Protein AF-A0A2E7A4T5-F1 (afdb_monomer_lite)

Sequence (178 aa):
MKRFAAISLIALLLTACSSSSNTVTAKVDDTATTIAEEAVAEEKPPPTAAPKSTELMQLEDAWDFAASRPGSDIGQVFQLFRLKQSLGPKNIACYDPESGDVCEEIVKAINVVGLTEQQLTLLLDSLELPHRVIERDCELLMVTEEFVGGRVNFSVFEGVVTGWASEGGGSFLDEGNC

pLDDT: mean 77.24, std 21.96, range [34.0, 98.19]

Structure (mmCIF, N/CA/C/O backbone):
data_AF-A0A2E7A4T5-F1
#
_entry.id   AF-A0A2E7A4T5-F1
#
loop_
_atom_site.group_PDB
_atom_site.id
_atom_site.type_symbol
_atom_site.label_atom_id
_atom_site.label_alt_id
_atom_site.label_comp_id
_atom_site.label_asym_id
_atom_site.label_entity_id
_atom_site.label_seq_id
_atom_site.pdbx_PDB_ins_code
_atom_site.Cartn_x
_atom_site.Cartn_y
_atom_site.Cartn_z
_atom_site.occupancy
_atom_site.B_iso_or_equiv
_atom_site.auth_seq_id
_atom_site.auth_comp_id
_atom_site.auth_asym_id
_atom_site.auth_atom_id
_atom_site.pdbx_PDB_model_num
ATOM 1 N N . MET A 1 1 ? 57.578 -45.156 10.241 1.00 36.81 1 MET A N 1
ATOM 2 C CA . MET A 1 1 ? 58.577 -44.474 11.103 1.00 36.81 1 MET A CA 1
ATOM 3 C C . MET A 1 1 ? 59.150 -43.289 10.339 1.00 36.81 1 MET A C 1
ATOM 5 O O . MET A 1 1 ? 59.360 -43.481 9.155 1.00 36.81 1 MET A O 1
ATOM 9 N N . LYS A 1 2 ? 59.490 -42.179 11.025 1.00 40.72 2 LYS A N 1
ATOM 10 C CA . LYS A 1 2 ? 60.272 -41.010 10.536 1.00 40.72 2 LYS A CA 1
ATOM 11 C C . LYS A 1 2 ? 59.652 -40.213 9.355 1.00 40.72 2 LYS A C 1
ATOM 13 O O . LYS A 1 2 ? 59.257 -40.825 8.380 1.00 40.72 2 LYS A O 1
ATOM 18 N N . ARG A 1 3 ? 59.634 -38.874 9.276 1.00 48.41 3 ARG A N 1
ATOM 19 C CA . ARG A 1 3 ? 59.617 -37.675 10.171 1.00 48.41 3 ARG A CA 1
ATOM 20 C C . ARG A 1 3 ? 60.253 -36.509 9.365 1.00 48.41 3 ARG A C 1
ATOM 22 O O . ARG A 1 3 ? 61.157 -36.786 8.586 1.00 48.41 3 ARG A O 1
ATOM 29 N N . PHE A 1 4 ? 59.905 -35.256 9.713 1.00 48.62 4 PHE A N 1
ATOM 30 C CA . PHE A 1 4 ? 60.574 -33.981 9.329 1.00 48.62 4 PHE A CA 1
ATOM 31 C C . PHE A 1 4 ? 60.361 -33.511 7.866 1.00 48.62 4 PHE A C 1
ATOM 33 O O . PHE A 1 4 ? 60.174 -34.356 7.003 1.00 48.62 4 PHE A O 1
ATOM 40 N N . ALA A 1 5 ? 60.440 -32.227 7.468 1.00 50.38 5 ALA A N 1
ATOM 41 C CA . ALA A 1 5 ? 60.207 -30.886 8.071 1.00 50.38 5 ALA A CA 1
ATOM 42 C C . ALA A 1 5 ? 60.265 -29.835 6.898 1.00 50.38 5 ALA A C 1
ATOM 44 O O . ALA A 1 5 ? 60.521 -30.251 5.773 1.00 50.38 5 ALA A O 1
ATOM 45 N N . ALA A 1 6 ? 60.054 -28.509 7.007 1.00 53.03 6 ALA A N 1
ATOM 46 C CA . ALA A 1 6 ? 59.763 -27.625 8.144 1.00 53.03 6 ALA A CA 1
ATOM 47 C C . ALA A 1 6 ? 58.936 -26.364 7.749 1.00 53.03 6 ALA A C 1
ATOM 49 O O . ALA A 1 6 ? 59.009 -25.888 6.623 1.00 53.03 6 ALA A O 1
ATOM 50 N N . ILE A 1 7 ? 58.213 -25.816 8.734 1.00 52.50 7 ILE A N 1
ATOM 51 C CA . ILE A 1 7 ? 58.042 -24.391 9.111 1.00 52.50 7 ILE A CA 1
ATOM 52 C C . ILE A 1 7 ? 58.735 -23.331 8.221 1.00 52.50 7 ILE A C 1
ATOM 54 O O . ILE A 1 7 ? 59.958 -23.334 8.100 1.00 52.50 7 ILE A O 1
ATOM 58 N N . SER A 1 8 ? 57.984 -22.299 7.811 1.00 52.03 8 SER A N 1
ATOM 59 C CA . SER A 1 8 ? 58.504 -20.922 7.791 1.00 52.03 8 SER A CA 1
ATOM 60 C C . SER A 1 8 ? 57.417 -19.920 8.191 1.00 52.03 8 SER A C 1
ATOM 62 O O . SER A 1 8 ? 56.290 -19.979 7.704 1.00 52.03 8 SER A O 1
ATOM 64 N N . LEU A 1 9 ? 57.766 -19.033 9.120 1.00 51.50 9 LEU A N 1
ATOM 65 C CA . LEU A 1 9 ? 56.908 -18.033 9.749 1.00 51.50 9 LEU A CA 1
ATOM 66 C C . LEU A 1 9 ? 57.505 -16.660 9.424 1.00 51.50 9 LEU A C 1
ATOM 68 O O . LEU A 1 9 ? 58.673 -16.437 9.735 1.00 51.50 9 LEU A O 1
ATOM 72 N N . ILE A 1 10 ? 56.738 -15.740 8.835 1.00 57.19 10 ILE A N 1
ATOM 73 C CA . ILE A 1 10 ? 57.107 -14.317 8.768 1.00 57.19 10 ILE A CA 1
ATOM 74 C C . ILE A 1 10 ? 55.891 -13.499 9.195 1.00 57.19 10 ILE A C 1
ATOM 76 O O . ILE A 1 10 ? 54.773 -13.749 8.751 1.00 57.19 10 ILE A O 1
ATOM 80 N N . ALA A 1 11 ? 56.124 -12.555 10.100 1.00 46.59 11 ALA A N 1
ATOM 81 C CA . ALA A 1 11 ? 55.105 -11.749 10.750 1.00 46.59 11 ALA A CA 1
ATOM 82 C C . ALA A 1 11 ? 55.336 -10.254 10.495 1.00 46.59 11 ALA A C 1
ATOM 84 O O . ALA A 1 11 ? 56.463 -9.845 10.235 1.00 46.59 11 ALA A O 1
ATOM 85 N N . LEU A 1 12 ? 54.266 -9.478 10.704 1.00 51.19 12 LEU A N 1
ATOM 86 C CA . LEU A 1 12 ? 54.256 -8.055 11.073 1.00 51.19 12 LEU A CA 1
ATOM 87 C C . LEU A 1 12 ? 54.963 -7.049 10.149 1.00 51.19 12 LEU A C 1
ATOM 89 O O . LEU A 1 12 ? 56.184 -6.960 10.118 1.00 51.19 12 LEU A O 1
ATOM 93 N N . LEU A 1 13 ? 54.174 -6.098 9.640 1.00 52.16 13 LEU A N 1
ATOM 94 C CA . LEU A 1 13 ? 54.480 -4.678 9.836 1.00 52.16 13 LEU A CA 1
ATOM 95 C C . LEU A 1 13 ? 53.186 -3.902 10.128 1.00 52.16 13 LEU A C 1
ATOM 97 O O . LEU A 1 13 ? 52.184 -4.054 9.435 1.00 52.16 13 LEU A O 1
ATOM 101 N N . LEU A 1 14 ? 53.223 -3.093 11.187 1.00 55.81 14 LEU A N 1
ATOM 102 C CA . LEU A 1 14 ? 52.184 -2.135 11.569 1.00 55.81 14 LEU A CA 1
ATOM 103 C C . LEU A 1 14 ? 52.506 -0.772 10.947 1.00 55.81 14 LEU A C 1
ATOM 105 O O . LEU A 1 14 ? 53.643 -0.318 11.057 1.00 55.81 14 LEU A O 1
ATOM 109 N N . THR A 1 15 ? 51.499 -0.066 10.436 1.00 59.59 15 THR A N 1
ATOM 110 C CA . THR A 1 15 ? 51.551 1.396 10.264 1.00 59.59 15 THR A CA 1
ATOM 111 C C . THR A 1 15 ? 50.216 2.008 10.672 1.00 59.59 15 THR A C 1
ATOM 113 O O . THR A 1 15 ? 49.200 1.785 10.018 1.00 59.59 15 THR A O 1
ATOM 116 N N . ALA A 1 16 ? 50.234 2.764 11.769 1.00 50.88 16 ALA A N 1
ATOM 117 C CA . ALA A 1 16 ? 49.158 3.663 12.180 1.00 50.88 16 ALA A CA 1
ATOM 118 C C . ALA A 1 16 ? 49.401 5.084 11.618 1.00 50.88 16 ALA A C 1
ATOM 120 O O . ALA A 1 16 ? 50.330 5.272 10.831 1.00 50.88 16 ALA A O 1
ATOM 121 N N . CYS A 1 17 ? 48.620 6.060 12.108 1.00 47.94 17 CYS A N 1
ATOM 122 C CA . CYS A 1 17 ? 48.619 7.503 11.787 1.00 47.94 17 CYS A CA 1
ATOM 123 C C . CYS A 1 17 ? 47.787 7.895 10.544 1.00 47.94 17 CYS A C 1
ATOM 125 O O . CYS A 1 17 ? 47.876 7.244 9.512 1.00 47.94 17 CYS A O 1
ATOM 127 N N . SER A 1 18 ? 46.985 8.969 10.549 1.00 44.78 18 SER A N 1
ATOM 128 C CA . SER A 1 18 ? 46.547 9.864 11.644 1.00 44.78 18 SER A CA 1
ATOM 129 C C . SER A 1 18 ? 45.283 10.633 11.234 1.00 44.78 18 SER A C 1
ATOM 131 O O . SER A 1 18 ? 45.059 10.865 10.048 1.00 44.78 18 SER A O 1
ATOM 133 N N . SER A 1 19 ? 44.499 11.103 12.210 1.00 46.09 19 SER A N 1
ATOM 134 C CA . SER A 1 19 ? 43.444 12.099 11.977 1.00 46.09 19 SER A CA 1
ATOM 135 C C . SER A 1 19 ? 44.028 13.461 11.587 1.00 46.09 19 SER A C 1
ATOM 137 O O . SER A 1 19 ? 44.975 13.921 12.223 1.00 46.09 19 SER A O 1
ATOM 139 N N . SER A 1 20 ? 43.377 14.152 10.647 1.00 43.62 20 SER A N 1
ATOM 140 C CA . SER A 1 20 ? 43.498 15.606 10.467 1.00 43.62 20 SER A CA 1
ATOM 141 C C . SER A 1 20 ? 42.113 16.243 10.493 1.00 43.62 20 SER A C 1
ATOM 143 O O . SER A 1 20 ? 41.359 16.157 9.525 1.00 43.62 20 SER A O 1
ATOM 145 N N . SER A 1 21 ? 41.788 16.894 11.607 1.00 40.59 21 SER A N 1
ATOM 146 C CA . SER A 1 21 ? 40.621 17.770 11.716 1.00 40.59 21 SER A CA 1
ATOM 147 C C . SER A 1 21 ? 40.932 19.111 11.056 1.00 40.59 21 SER A C 1
ATOM 149 O O . SER A 1 21 ? 41.822 19.818 11.520 1.00 40.59 21 SER A O 1
ATOM 151 N N . ASN A 1 22 ? 40.173 19.497 10.029 1.00 42.50 22 ASN A N 1
ATOM 152 C CA . ASN A 1 22 ? 40.183 20.870 9.520 1.00 42.50 22 ASN A CA 1
ATOM 153 C C . ASN A 1 22 ? 39.000 21.643 10.107 1.00 42.50 22 ASN A C 1
ATOM 155 O O . ASN A 1 22 ? 37.913 21.698 9.534 1.00 42.50 22 ASN A O 1
ATOM 159 N N . THR A 1 23 ? 39.227 22.245 11.272 1.00 36.03 23 THR A N 1
ATOM 160 C CA . THR A 1 23 ? 38.325 23.229 11.871 1.00 36.03 23 THR A CA 1
ATOM 161 C C . THR A 1 23 ? 38.363 24.509 11.038 1.00 36.03 23 THR A C 1
ATOM 163 O O . THR A 1 23 ? 39.345 25.250 11.080 1.00 36.03 23 THR A O 1
ATOM 166 N N . VAL A 1 24 ? 37.296 24.803 10.291 1.00 40.94 24 VAL A N 1
ATOM 167 C CA . VAL A 1 24 ? 37.116 26.143 9.716 1.00 40.94 24 VAL A CA 1
ATOM 168 C C . VAL A 1 24 ? 36.732 27.085 10.854 1.00 40.94 24 VAL A C 1
ATOM 170 O O . VAL A 1 24 ? 35.710 26.906 11.514 1.00 40.94 24 VAL A O 1
ATOM 173 N N . THR A 1 25 ? 37.588 28.068 11.114 1.00 36.62 25 THR A N 1
ATOM 174 C CA . THR A 1 25 ? 37.424 29.049 12.188 1.00 36.62 25 THR A CA 1
ATOM 175 C C . THR A 1 25 ? 36.182 29.911 11.982 1.00 36.62 25 THR A C 1
ATOM 177 O O . THR A 1 25 ? 36.127 30.707 11.042 1.00 36.62 25 THR A O 1
ATOM 180 N N . ALA A 1 26 ? 35.227 29.820 12.907 1.00 37.09 26 ALA A N 1
ATOM 181 C CA . ALA A 1 26 ? 34.192 30.832 13.054 1.00 37.09 26 ALA A CA 1
ATOM 182 C C . ALA A 1 26 ? 34.842 32.159 13.476 1.00 37.09 26 ALA A C 1
ATOM 184 O O . ALA A 1 26 ? 35.533 32.215 14.495 1.00 37.09 26 ALA A O 1
ATOM 185 N N . LYS A 1 27 ? 34.619 33.224 12.701 1.00 34.00 27 LYS A N 1
ATOM 186 C CA . LYS A 1 27 ? 35.002 34.581 13.089 1.00 34.00 27 LYS A CA 1
ATOM 187 C C . LYS A 1 27 ? 33.788 35.280 13.698 1.00 34.00 27 LYS A C 1
ATOM 189 O O . LYS A 1 27 ? 32.909 35.729 12.971 1.00 34.00 27 LYS A O 1
ATOM 194 N N . VAL A 1 28 ? 33.758 35.346 15.025 1.00 40.03 28 VAL A N 1
ATOM 195 C CA . VAL A 1 28 ? 32.892 36.265 15.771 1.00 40.03 28 VAL A CA 1
ATOM 196 C C . VAL A 1 28 ? 33.680 37.562 15.954 1.00 40.03 28 VAL A C 1
ATOM 198 O O . VAL A 1 28 ? 34.812 37.519 16.425 1.00 40.03 28 VAL A O 1
ATOM 201 N N . ASP A 1 29 ? 33.092 38.686 15.557 1.00 39.47 29 ASP A N 1
ATOM 202 C CA . ASP A 1 29 ? 33.503 40.036 15.952 1.00 39.47 29 ASP A CA 1
ATOM 203 C C . ASP A 1 29 ? 32.270 40.719 16.561 1.00 39.47 29 ASP A C 1
ATOM 205 O O . ASP A 1 29 ? 31.137 40.437 16.165 1.00 39.47 29 ASP A O 1
ATOM 209 N N . ASP A 1 30 ? 32.497 41.548 17.575 1.00 41.16 30 ASP A N 1
ATOM 210 C CA . ASP A 1 30 ? 31.540 41.763 18.661 1.00 41.16 30 ASP A CA 1
ATOM 211 C C . ASP A 1 30 ? 30.958 43.195 18.705 1.00 41.16 30 ASP A C 1
ATOM 213 O O . ASP A 1 30 ? 31.601 44.154 18.286 1.00 41.16 30 ASP A O 1
ATOM 217 N N . THR A 1 31 ? 29.781 43.322 19.328 1.00 40.12 31 THR A N 1
ATOM 218 C CA . THR A 1 31 ? 29.265 44.529 20.012 1.00 40.12 31 THR A CA 1
ATOM 219 C C . THR A 1 31 ? 28.963 45.821 19.214 1.00 40.12 31 THR A C 1
ATOM 221 O O . THR A 1 31 ? 29.845 46.605 18.871 1.00 40.12 31 THR A O 1
ATOM 224 N N . ALA A 1 32 ? 27.668 46.175 19.160 1.00 34.84 32 ALA A N 1
ATOM 225 C CA . ALA A 1 32 ? 27.177 47.545 19.399 1.00 34.84 32 ALA A CA 1
ATOM 226 C C . ALA A 1 32 ? 25.733 47.518 19.958 1.00 34.84 32 ALA A C 1
ATOM 228 O O . ALA A 1 32 ? 24.891 46.766 19.474 1.00 34.84 32 ALA A O 1
ATOM 229 N N . THR A 1 33 ? 25.456 48.331 20.982 1.00 40.28 33 THR A N 1
ATOM 230 C CA . THR A 1 33 ? 24.218 48.323 21.800 1.00 40.28 33 THR A CA 1
ATOM 231 C C . THR A 1 33 ? 23.301 49.515 21.485 1.00 40.28 33 THR A C 1
ATOM 233 O O . THR A 1 33 ? 23.794 50.540 21.022 1.00 40.28 33 THR A O 1
ATOM 236 N N . THR A 1 34 ? 22.018 49.420 21.888 1.00 34.34 34 THR A N 1
ATOM 237 C CA . THR A 1 34 ? 20.947 50.455 21.886 1.00 34.34 34 THR A CA 1
ATOM 238 C C . THR A 1 34 ? 20.061 50.413 20.624 1.00 34.34 34 THR A C 1
ATOM 240 O O . THR A 1 34 ? 20.569 50.183 19.535 1.00 34.34 34 THR A O 1
ATOM 243 N N . ILE A 1 35 ? 18.727 50.539 20.674 1.00 41.22 35 ILE A N 1
ATOM 244 C CA . ILE A 1 35 ? 17.828 51.184 21.657 1.00 41.22 35 ILE A CA 1
ATOM 245 C C . ILE A 1 35 ? 16.700 50.218 22.081 1.00 41.22 35 ILE A C 1
ATOM 247 O O . ILE A 1 35 ? 16.274 49.380 21.291 1.00 41.22 35 ILE A O 1
ATOM 251 N N . ALA A 1 36 ? 16.198 50.348 23.313 1.00 45.12 36 ALA A N 1
ATOM 252 C CA . ALA A 1 36 ? 14.968 49.686 23.748 1.00 45.12 36 ALA A CA 1
ATOM 253 C C . ALA A 1 36 ? 13.735 50.509 23.348 1.00 45.12 36 ALA A C 1
ATOM 255 O O . ALA A 1 36 ? 13.651 51.683 23.709 1.00 45.12 36 ALA A O 1
ATOM 256 N N . GLU A 1 37 ? 12.756 49.885 22.695 1.00 39.06 37 GLU A N 1
ATOM 257 C CA . GLU A 1 37 ? 11.399 50.425 22.631 1.00 39.06 37 GLU A CA 1
ATOM 258 C C . GLU A 1 37 ? 10.382 49.323 22.940 1.00 39.06 37 GLU A C 1
ATOM 260 O O . GLU A 1 37 ? 10.503 48.177 22.502 1.00 39.06 37 GLU A O 1
ATOM 265 N N . GLU A 1 38 ? 9.422 49.677 23.788 1.00 46.94 38 GLU A N 1
ATOM 266 C CA . GLU A 1 38 ? 8.482 48.785 24.460 1.00 46.94 38 GLU A CA 1
ATOM 267 C C . GLU A 1 38 ? 7.345 48.381 23.512 1.00 46.94 38 GLU A C 1
ATOM 269 O O . GLU A 1 38 ? 6.200 48.812 23.638 1.00 46.94 38 GLU A O 1
ATOM 274 N N . ALA A 1 39 ? 7.662 47.533 22.535 1.00 37.66 39 ALA A N 1
ATOM 275 C CA . ALA A 1 39 ? 6.642 46.806 21.800 1.00 37.66 39 ALA A CA 1
ATOM 276 C C . ALA A 1 39 ? 6.128 45.666 22.687 1.00 37.66 39 ALA A C 1
ATOM 278 O O . ALA A 1 39 ? 6.733 44.594 22.751 1.00 37.66 39 ALA A O 1
ATOM 279 N N . VAL A 1 40 ? 4.989 45.892 23.352 1.00 43.38 40 VAL A N 1
ATOM 280 C CA . VAL A 1 40 ? 4.125 44.792 23.794 1.00 43.38 40 VAL A CA 1
ATOM 281 C C . VAL A 1 40 ? 3.810 43.983 22.543 1.00 43.38 40 VAL A C 1
ATOM 283 O O . VAL A 1 40 ? 3.006 44.398 21.709 1.00 43.38 40 VAL A O 1
ATOM 286 N N . ALA A 1 41 ? 4.499 42.855 22.381 1.00 41.88 41 ALA A N 1
ATOM 287 C CA . ALA A 1 41 ? 4.156 41.892 21.360 1.00 41.88 41 ALA A CA 1
ATOM 288 C C . ALA A 1 41 ? 2.749 41.408 21.700 1.00 41.88 41 ALA A C 1
ATOM 290 O O . ALA A 1 41 ? 2.562 40.685 22.678 1.00 41.88 41 ALA A O 1
ATOM 291 N N . GLU A 1 42 ? 1.762 41.849 20.918 1.00 44.22 42 GLU A N 1
ATOM 292 C CA . GLU A 1 42 ? 0.451 41.222 20.920 1.00 44.22 42 GLU A CA 1
ATOM 293 C C . GLU A 1 42 ? 0.694 39.722 20.749 1.00 44.22 42 GLU A C 1
ATOM 295 O O . GLU A 1 42 ? 1.230 39.292 19.720 1.00 44.22 42 GLU A O 1
ATOM 300 N N . GLU A 1 43 ? 0.339 38.926 21.763 1.00 42.75 43 GLU A N 1
ATOM 301 C CA . GLU A 1 43 ? 0.208 37.483 21.608 1.00 42.75 43 GLU A CA 1
ATOM 302 C C . GLU A 1 43 ? -0.906 37.263 20.592 1.00 42.75 43 GLU A C 1
ATOM 304 O O . GLU A 1 43 ? -2.085 37.131 20.924 1.00 42.75 43 GLU A O 1
ATOM 309 N N . LYS A 1 44 ? -0.514 37.278 19.316 1.00 46.47 44 LYS A N 1
ATOM 310 C CA . LYS A 1 44 ? -1.350 36.873 18.205 1.00 46.47 44 LYS A CA 1
ATOM 311 C C . LYS A 1 44 ? -1.837 35.476 18.580 1.00 46.47 44 LYS A C 1
ATOM 313 O O . LYS A 1 44 ? -0.988 34.584 18.682 1.00 46.47 44 LYS A O 1
ATOM 318 N N . PRO A 1 45 ? -3.144 35.286 18.846 1.00 49.25 45 PRO A N 1
ATOM 319 C CA . PRO A 1 45 ? -3.630 34.014 19.349 1.00 49.25 45 PRO A CA 1
ATOM 320 C C . PRO A 1 45 ? -3.175 32.919 18.383 1.00 49.25 45 PRO A C 1
ATOM 322 O O . PRO A 1 45 ? -3.164 33.170 17.167 1.00 49.25 45 PRO A O 1
ATOM 325 N N . PRO A 1 46 ? -2.746 31.748 18.897 1.00 57.28 46 PRO A N 1
ATOM 326 C CA . PRO A 1 46 ? -2.241 30.675 18.052 1.00 57.28 46 PRO A CA 1
ATOM 327 C C . PRO A 1 46 ? -3.260 30.442 16.937 1.00 57.28 46 PRO A C 1
ATOM 329 O O . PRO A 1 46 ? -4.456 30.408 17.243 1.00 57.28 46 PRO A O 1
ATOM 332 N N . PRO A 1 47 ? -2.827 30.365 15.662 1.00 55.94 47 PRO A N 1
ATOM 333 C CA . PRO A 1 47 ? -3.746 30.334 14.535 1.00 55.94 47 PRO A CA 1
ATOM 334 C C . PRO A 1 47 ? -4.731 29.198 14.767 1.00 55.94 47 PRO A C 1
ATOM 336 O O . PRO A 1 47 ? -4.322 28.037 14.801 1.00 55.94 47 PRO A O 1
ATOM 339 N N . THR A 1 48 ? -5.998 29.552 15.005 1.00 57.00 48 THR A N 1
ATOM 340 C CA . THR A 1 48 ? -7.034 28.597 15.390 1.00 57.00 48 THR A CA 1
ATOM 341 C C . THR A 1 48 ? -7.055 27.518 14.328 1.00 57.00 48 THR A C 1
ATOM 343 O O . THR A 1 48 ? -7.383 27.813 13.177 1.00 57.00 48 THR A O 1
ATOM 346 N N . ALA A 1 49 ? -6.612 26.310 14.690 1.00 66.81 49 ALA A N 1
ATOM 347 C CA . ALA A 1 49 ? -6.385 25.254 13.720 1.00 66.81 49 ALA A CA 1
ATOM 348 C C . ALA A 1 49 ? -7.686 25.035 12.948 1.00 66.81 49 ALA A C 1
ATOM 350 O O . ALA A 1 49 ? -8.717 24.714 13.546 1.00 66.81 49 ALA A O 1
ATOM 351 N N . ALA A 1 50 ? -7.650 25.283 11.636 1.00 71.19 50 ALA A N 1
ATOM 352 C CA . ALA A 1 50 ? -8.810 25.055 10.794 1.00 71.19 50 ALA A CA 1
ATOM 353 C C . ALA A 1 50 ? -9.232 23.586 10.966 1.00 71.19 50 ALA A C 1
ATOM 355 O O . ALA A 1 50 ? -8.353 22.718 11.005 1.00 71.19 50 ALA A O 1
ATOM 356 N N . PRO A 1 51 ? -10.536 23.291 11.115 1.00 81.25 51 PRO A N 1
ATOM 357 C CA . PRO A 1 51 ? -10.982 21.916 11.283 1.00 81.25 51 PRO A CA 1
ATOM 358 C C . PRO A 1 51 ? -10.499 21.090 10.087 1.00 81.25 51 PRO A C 1
ATOM 360 O O . PRO A 1 51 ? -10.718 21.478 8.936 1.00 81.25 51 PRO A O 1
ATOM 363 N N . LYS A 1 52 ? -9.807 19.977 10.365 1.00 84.56 52 LYS A N 1
ATOM 364 C CA . LYS A 1 52 ? -9.340 19.047 9.329 1.00 84.56 52 LYS A CA 1
ATOM 365 C C . LYS A 1 52 ? -10.538 18.546 8.517 1.00 84.56 52 LYS A C 1
ATOM 367 O O . LYS A 1 52 ? -11.641 18.415 9.051 1.00 84.56 52 LYS A O 1
ATOM 372 N N . SER A 1 53 ? -10.331 18.260 7.233 1.00 92.25 53 SER A N 1
ATOM 373 C CA . SER A 1 53 ? -11.363 17.602 6.430 1.00 92.25 53 SER A CA 1
ATOM 374 C C . SER A 1 53 ? -11.609 16.182 6.947 1.00 92.25 53 SER A C 1
ATOM 376 O O . SER A 1 53 ? -10.701 15.530 7.461 1.00 92.25 53 SER A O 1
ATOM 378 N N . THR A 1 54 ? -12.836 15.683 6.784 1.00 92.62 54 THR A N 1
ATOM 379 C CA . THR A 1 54 ? -13.205 14.311 7.174 1.00 92.62 54 THR A CA 1
ATOM 380 C C . THR A 1 54 ? -12.323 13.262 6.493 1.00 92.62 54 THR A C 1
ATOM 382 O O . THR A 1 54 ? -11.928 12.294 7.128 1.00 92.62 54 THR A O 1
ATOM 385 N N . GLU A 1 55 ? -11.970 13.488 5.229 1.00 91.00 55 GLU A N 1
ATOM 386 C CA . GLU A 1 55 ? -11.067 12.637 4.447 1.00 91.00 55 GLU A CA 1
ATOM 387 C C . GLU A 1 55 ? -9.645 12.602 5.032 1.00 91.00 55 GLU A C 1
ATOM 389 O O . GLU A 1 55 ? -9.076 11.527 5.194 1.00 91.00 55 GLU A O 1
ATOM 394 N N . LEU A 1 56 ? -9.099 13.756 5.442 1.00 93.62 56 LEU A N 1
ATOM 395 C CA . LEU A 1 56 ? -7.786 13.813 6.090 1.00 93.62 56 LEU A CA 1
ATOM 396 C C . LEU A 1 56 ? -7.795 13.093 7.443 1.00 93.62 56 LEU A C 1
ATOM 398 O O . LEU A 1 56 ? -6.839 12.394 7.754 1.00 93.62 56 LEU A O 1
ATOM 402 N N . MET A 1 57 ? -8.874 13.220 8.222 1.00 95.69 57 MET A N 1
ATOM 403 C CA . MET A 1 57 ? -9.022 12.475 9.478 1.00 95.69 57 MET A CA 1
ATOM 404 C C . MET A 1 57 ? -9.062 10.959 9.237 1.00 95.69 57 MET A C 1
ATOM 406 O O . MET A 1 57 ? -8.352 10.224 9.907 1.00 95.69 57 MET A O 1
ATOM 410 N N . GLN A 1 58 ? -9.825 10.493 8.241 1.00 96.19 58 GLN A N 1
ATOM 411 C CA . GLN A 1 58 ? -9.883 9.068 7.887 1.00 96.19 58 GLN A CA 1
ATOM 412 C C . GLN A 1 58 ? -8.533 8.524 7.402 1.00 96.19 58 GLN A C 1
ATOM 414 O O . GLN A 1 58 ? -8.195 7.379 7.697 1.00 96.19 58 GLN A O 1
ATOM 419 N N . LEU A 1 59 ? -7.757 9.331 6.673 1.00 97.00 59 LEU A N 1
ATOM 420 C CA . LEU A 1 59 ? -6.410 8.963 6.243 1.00 97.00 59 LEU A CA 1
ATOM 421 C C . LEU A 1 59 ? -5.429 8.899 7.426 1.00 97.00 59 LEU A C 1
ATOM 423 O O . LEU A 1 59 ? -4.633 7.966 7.498 1.00 97.00 59 LEU A O 1
ATOM 427 N N . GLU A 1 60 ? -5.494 9.852 8.360 1.00 96.94 60 GLU A N 1
ATOM 428 C CA . GLU A 1 60 ? -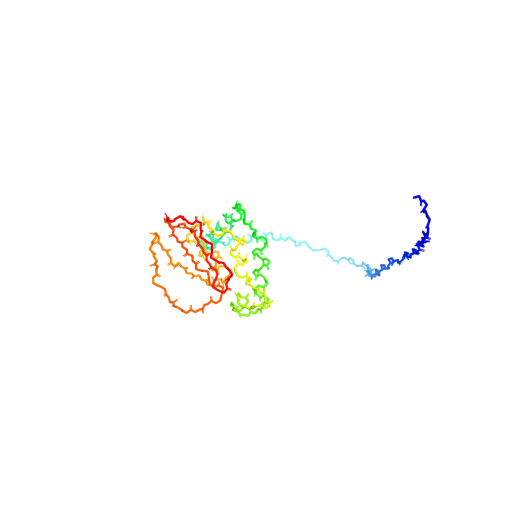4.715 9.821 9.607 1.00 96.94 60 GLU A CA 1
ATOM 429 C C . GLU A 1 60 ? -5.054 8.571 10.440 1.00 96.94 60 GLU A C 1
ATOM 431 O O . GLU A 1 60 ? -4.148 7.814 10.785 1.00 96.94 60 GLU A O 1
ATOM 436 N N . ASP A 1 61 ? -6.343 8.284 10.656 1.00 97.56 61 ASP A N 1
ATOM 437 C CA . ASP A 1 61 ? -6.814 7.085 11.365 1.00 97.56 61 ASP A CA 1
ATOM 438 C C . ASP A 1 61 ? -6.351 5.780 10.677 1.00 97.56 61 ASP A C 1
ATOM 440 O O . ASP A 1 61 ? -5.998 4.804 11.345 1.00 97.56 61 ASP A O 1
ATOM 444 N N . ALA A 1 62 ? -6.327 5.742 9.337 1.00 97.88 62 ALA A N 1
ATOM 445 C CA . ALA A 1 62 ? -5.844 4.592 8.570 1.00 97.88 62 ALA A CA 1
ATOM 446 C C . ALA A 1 62 ? -4.326 4.383 8.718 1.00 97.88 62 ALA A C 1
ATOM 448 O O . ALA A 1 62 ? -3.883 3.240 8.856 1.00 97.88 62 ALA A O 1
ATOM 449 N N . TRP A 1 63 ? -3.534 5.462 8.732 1.00 98.06 63 TRP A N 1
ATOM 450 C CA . TRP A 1 63 ? -2.088 5.397 8.970 1.00 98.06 63 TRP A CA 1
ATOM 451 C C . TRP A 1 63 ? -1.751 4.986 10.404 1.00 98.06 63 TRP A C 1
ATOM 453 O O . TRP A 1 63 ? -0.897 4.118 10.586 1.00 98.06 63 TRP A O 1
ATOM 463 N N . ASP A 1 64 ? -2.438 5.537 11.406 1.00 97.75 64 ASP A N 1
ATOM 464 C CA . ASP A 1 64 ? -2.256 5.158 12.813 1.00 97.75 64 ASP A CA 1
ATOM 465 C C . ASP A 1 64 ? -2.630 3.684 13.042 1.00 97.75 64 ASP A C 1
ATOM 467 O O . ASP A 1 64 ? -1.897 2.940 13.705 1.00 97.75 64 ASP A O 1
ATOM 471 N N . PHE A 1 65 ? -3.725 3.214 12.431 1.00 97.75 65 PHE A N 1
ATOM 472 C CA . PHE A 1 65 ? -4.096 1.802 12.479 1.00 97.75 65 PHE A CA 1
ATOM 473 C C . PHE A 1 65 ? -3.049 0.916 11.795 1.00 97.75 65 PHE A C 1
ATOM 475 O O . PHE A 1 65 ? -2.611 -0.065 12.399 1.00 97.75 65 PHE A O 1
ATOM 482 N N . ALA A 1 66 ? -2.591 1.270 10.588 1.00 96.88 66 ALA A N 1
ATOM 483 C CA . ALA A 1 66 ? -1.542 0.531 9.888 1.00 96.88 66 ALA A CA 1
ATOM 484 C C . ALA A 1 66 ? -0.251 0.449 10.721 1.00 96.88 66 ALA A C 1
ATOM 486 O O . ALA A 1 66 ? 0.268 -0.647 10.915 1.00 96.88 66 ALA A O 1
ATOM 487 N N . ALA A 1 67 ? 0.200 1.571 11.293 1.00 96.81 67 ALA A N 1
ATOM 488 C CA . ALA A 1 67 ? 1.391 1.662 12.141 1.00 96.81 67 ALA A CA 1
ATOM 489 C C . ALA A 1 67 ? 1.313 0.826 13.428 1.00 96.81 67 ALA A C 1
ATOM 491 O O . ALA A 1 67 ? 2.337 0.394 13.955 1.00 96.81 67 ALA A O 1
ATOM 492 N N . SER A 1 68 ? 0.106 0.597 13.950 1.00 96.62 68 SER A N 1
ATOM 493 C CA . SER A 1 68 ? -0.106 -0.217 15.152 1.00 96.62 68 SER A CA 1
ATOM 494 C C 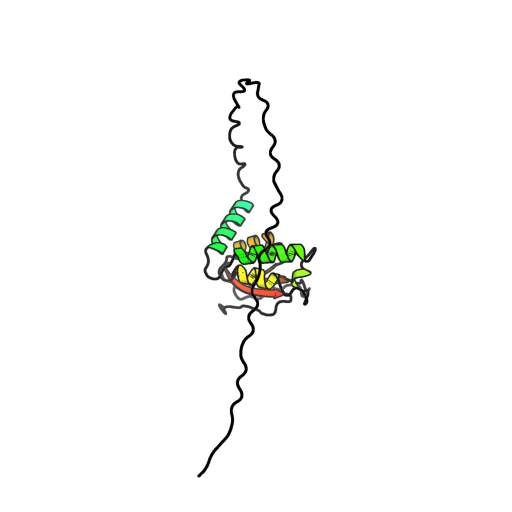. SER A 1 68 ? 0.002 -1.730 14.908 1.00 96.62 68 SER A C 1
ATOM 496 O O . SER A 1 68 ? 0.092 -2.505 15.865 1.00 96.62 68 SER A O 1
ATOM 498 N N . ARG A 1 69 ? -0.025 -2.175 13.642 1.00 95.56 69 ARG A N 1
ATOM 499 C CA . ARG A 1 69 ? -0.143 -3.594 13.284 1.00 95.56 69 ARG A CA 1
ATOM 500 C C . ARG A 1 69 ? 1.222 -4.297 13.243 1.00 95.56 69 ARG A C 1
ATOM 502 O O . ARG A 1 69 ? 2.161 -3.770 12.638 1.00 95.56 69 ARG A O 1
ATOM 509 N N . PRO A 1 70 ? 1.345 -5.510 13.822 1.00 95.06 70 PRO A N 1
ATOM 510 C CA . PRO A 1 70 ? 2.554 -6.322 13.709 1.00 95.06 70 PRO A CA 1
ATOM 511 C C . PRO A 1 70 ? 2.966 -6.551 12.250 1.00 95.06 70 PRO A C 1
ATOM 513 O O . PRO A 1 70 ? 2.121 -6.759 11.382 1.00 95.06 70 PRO A O 1
ATOM 516 N N . GLY A 1 71 ? 4.272 -6.530 11.986 1.00 93.00 71 GLY A N 1
ATOM 517 C CA . GLY A 1 71 ? 4.830 -6.736 10.645 1.00 93.00 71 GLY A CA 1
ATOM 518 C C . GLY A 1 71 ? 4.782 -5.514 9.721 1.00 93.00 71 GLY A C 1
ATOM 519 O O . GLY A 1 71 ? 5.367 -5.585 8.647 1.00 93.00 71 GLY A O 1
ATOM 520 N N . SER A 1 72 ? 4.150 -4.404 10.121 1.00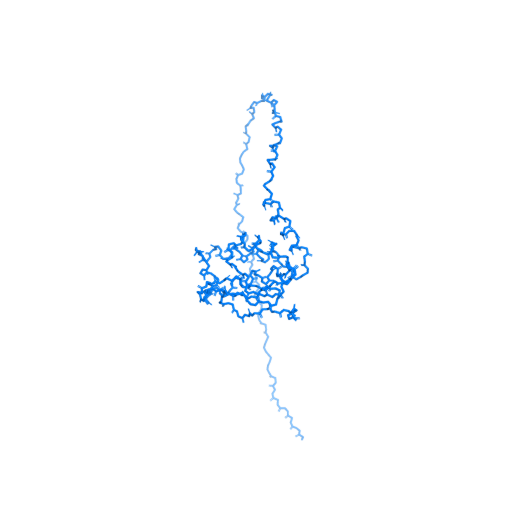 96.56 72 SER A N 1
ATOM 521 C CA . SER A 1 72 ? 4.289 -3.132 9.403 1.00 96.56 72 SER A CA 1
ATOM 522 C C . SER A 1 72 ? 5.627 -2.445 9.726 1.00 96.56 72 SER A C 1
ATOM 524 O O . SER A 1 72 ? 6.103 -2.484 10.863 1.00 96.56 72 SER A O 1
ATOM 526 N N . ASP A 1 73 ? 6.223 -1.784 8.732 1.00 97.62 73 ASP A N 1
ATOM 527 C CA . ASP A 1 73 ? 7.335 -0.841 8.889 1.00 97.62 73 ASP A CA 1
ATOM 528 C C . ASP A 1 73 ? 7.029 0.446 8.110 1.00 97.62 73 ASP A C 1
ATOM 530 O O . ASP A 1 73 ? 7.463 0.677 6.980 1.00 97.62 73 ASP A O 1
ATOM 534 N N . ILE A 1 74 ? 6.270 1.331 8.753 1.00 95.44 74 ILE A N 1
ATOM 535 C CA . ILE A 1 74 ? 5.896 2.638 8.198 1.00 95.44 74 ILE A CA 1
ATOM 536 C C . ILE A 1 74 ? 7.131 3.534 7.957 1.00 95.44 74 ILE A C 1
ATOM 538 O O . ILE A 1 74 ? 7.123 4.405 7.083 1.00 95.44 74 ILE A O 1
ATOM 542 N N . GLY A 1 75 ? 8.231 3.296 8.681 1.00 96.44 75 GLY A N 1
ATOM 543 C CA . GLY A 1 75 ? 9.508 3.966 8.443 1.00 96.44 75 GLY A CA 1
ATOM 544 C C . GLY A 1 75 ? 10.106 3.579 7.090 1.00 96.44 75 GLY A C 1
ATOM 545 O O . GLY A 1 75 ? 10.561 4.456 6.350 1.00 96.44 75 GLY A O 1
ATOM 546 N N . GLN A 1 76 ? 10.055 2.291 6.745 1.00 97.25 76 GLN A N 1
ATOM 547 C CA . GLN A 1 76 ? 10.431 1.768 5.435 1.00 97.25 76 GLN A CA 1
ATOM 548 C C . GLN A 1 76 ? 9.473 2.256 4.337 1.00 97.25 76 GLN A C 1
ATOM 550 O O . GLN A 1 76 ? 9.951 2.720 3.301 1.00 97.25 76 GLN A O 1
ATOM 555 N N . VAL A 1 77 ? 8.153 2.261 4.572 1.00 96.94 77 VAL A N 1
ATOM 556 C CA . VAL A 1 77 ? 7.151 2.774 3.612 1.00 96.94 77 VAL A CA 1
ATOM 557 C C . VAL A 1 77 ? 7.494 4.192 3.144 1.00 96.94 77 VAL A C 1
ATOM 559 O O . VAL A 1 77 ? 7.595 4.441 1.941 1.00 96.94 77 VAL A O 1
ATOM 562 N N . PHE A 1 78 ? 7.760 5.125 4.065 1.00 96.00 78 PHE A N 1
ATOM 563 C CA . PHE A 1 78 ? 8.109 6.501 3.687 1.00 96.00 78 PHE A CA 1
ATOM 564 C C . PHE A 1 78 ? 9.500 6.642 3.049 1.00 96.00 78 PHE A C 1
ATOM 566 O O . PHE A 1 78 ? 9.726 7.588 2.291 1.00 96.00 78 PHE A O 1
ATOM 573 N N . GLN A 1 79 ? 10.442 5.733 3.319 1.00 96.00 79 GLN A N 1
ATOM 574 C CA . GLN A 1 79 ? 11.733 5.703 2.618 1.00 96.00 79 GLN A CA 1
ATOM 575 C C . GLN A 1 79 ? 11.563 5.236 1.168 1.00 96.00 79 GLN A C 1
ATOM 577 O O . GLN A 1 79 ? 12.049 5.901 0.251 1.00 96.00 79 GLN A O 1
ATOM 582 N N . LEU A 1 80 ? 10.818 4.149 0.954 1.00 93.88 80 LEU A N 1
ATOM 583 C CA . LEU A 1 80 ? 10.521 3.608 -0.370 1.00 93.88 80 LEU A CA 1
ATOM 584 C C . LEU A 1 80 ? 9.653 4.563 -1.200 1.00 93.88 80 LEU A C 1
ATOM 586 O O . LEU A 1 80 ? 9.913 4.748 -2.385 1.00 93.88 80 LEU A O 1
ATOM 590 N N . PHE A 1 81 ? 8.687 5.256 -0.591 1.00 93.06 81 PHE A N 1
ATOM 591 C CA . PHE A 1 81 ? 7.889 6.265 -1.293 1.00 93.06 81 PHE A CA 1
ATOM 592 C C . PHE A 1 81 ? 8.740 7.452 -1.780 1.00 93.06 81 PHE A C 1
ATOM 594 O O . PHE A 1 81 ? 8.592 7.896 -2.918 1.00 93.06 81 PHE A O 1
ATOM 601 N N . ARG A 1 82 ? 9.710 7.919 -0.979 1.00 92.56 82 ARG A N 1
ATOM 602 C CA . ARG A 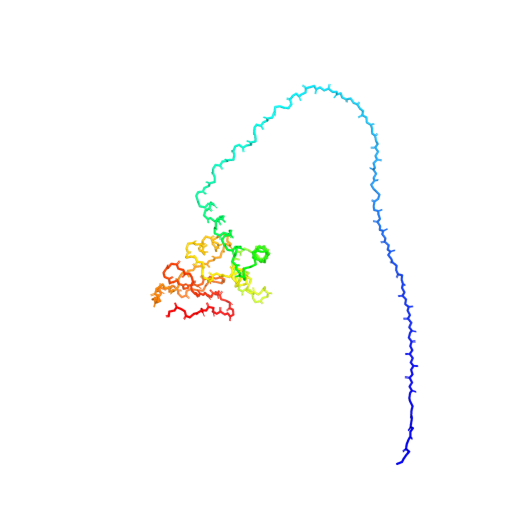1 82 ? 10.685 8.933 -1.429 1.00 92.56 82 ARG A CA 1
ATOM 603 C C . ARG A 1 82 ? 11.584 8.411 -2.551 1.00 92.56 82 ARG A C 1
ATOM 605 O O . ARG A 1 82 ? 11.892 9.165 -3.471 1.00 92.56 82 ARG A O 1
ATOM 612 N N . LEU A 1 83 ? 11.979 7.135 -2.502 1.00 90.56 83 LEU A N 1
ATOM 613 C CA . LEU A 1 83 ? 12.727 6.491 -3.584 1.00 90.56 83 LEU A CA 1
ATOM 614 C C . LEU A 1 83 ? 11.897 6.462 -4.879 1.00 90.56 83 LEU A C 1
ATOM 616 O O . LEU A 1 83 ? 12.371 6.977 -5.892 1.00 90.56 83 LEU A O 1
ATOM 620 N N . LYS A 1 84 ? 10.642 5.991 -4.828 1.00 88.81 84 LYS A N 1
ATOM 621 C CA . LYS A 1 84 ? 9.671 6.028 -5.940 1.00 88.81 84 LYS A CA 1
ATOM 622 C C . LYS A 1 84 ? 9.583 7.431 -6.556 1.00 88.81 84 LYS A C 1
ATOM 624 O O . LYS A 1 84 ? 9.752 7.576 -7.762 1.00 88.81 84 LYS A O 1
ATOM 629 N N . GLN A 1 85 ? 9.401 8.467 -5.730 1.00 89.56 85 GLN A N 1
ATOM 630 C CA . GLN A 1 85 ? 9.347 9.865 -6.184 1.00 89.56 85 GLN A CA 1
ATOM 631 C C . GLN A 1 85 ? 10.658 10.358 -6.826 1.00 89.56 85 GLN A C 1
ATOM 633 O O . GLN A 1 85 ? 10.619 11.186 -7.734 1.00 89.56 85 GLN A O 1
ATOM 638 N N . SER A 1 86 ? 11.817 9.865 -6.378 1.00 88.38 86 SER A N 1
ATOM 639 C CA . SER A 1 86 ? 13.128 10.245 -6.930 1.00 88.38 86 SER A CA 1
ATOM 640 C C . SER A 1 86 ? 13.461 9.582 -8.271 1.00 88.38 86 SER A C 1
ATOM 642 O O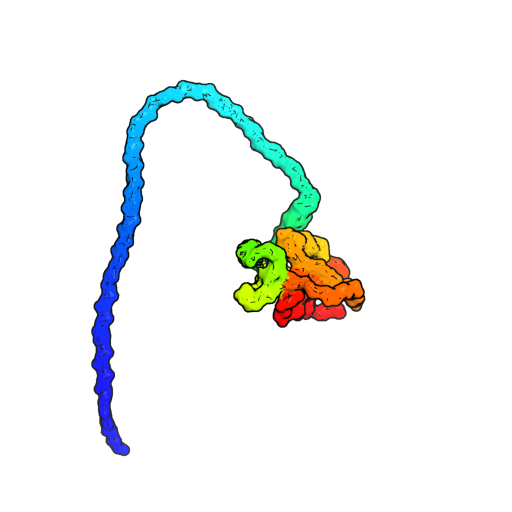 . SER A 1 86 ? 14.208 10.155 -9.062 1.00 88.38 86 SER A O 1
ATOM 644 N N . LEU A 1 87 ? 12.898 8.398 -8.535 1.00 83.88 87 LEU A N 1
ATOM 645 C CA . LEU A 1 87 ? 13.165 7.599 -9.735 1.00 83.88 87 LEU A CA 1
ATOM 646 C C . LEU A 1 87 ? 12.455 8.140 -10.987 1.00 83.88 87 LEU A C 1
ATOM 648 O O . LEU A 1 87 ? 12.905 7.891 -12.103 1.00 83.88 87 LEU A O 1
ATOM 652 N N . GLY A 1 88 ? 11.390 8.929 -10.824 1.00 75.56 88 GLY A N 1
ATOM 653 C CA . GLY A 1 88 ? 10.806 9.705 -11.916 1.00 75.56 88 GLY A CA 1
ATOM 654 C C . GLY A 1 88 ? 9.294 9.908 -11.815 1.00 75.56 88 GLY A C 1
ATOM 655 O O . GLY A 1 88 ? 8.652 9.472 -10.861 1.00 75.56 88 GLY A O 1
ATOM 656 N N . PRO A 1 89 ? 8.693 10.588 -12.807 1.00 70.12 89 PRO A N 1
ATOM 657 C CA . PRO A 1 89 ? 7.250 10.755 -12.870 1.00 70.12 89 PRO A CA 1
ATOM 658 C C . PRO A 1 89 ? 6.556 9.438 -13.244 1.00 70.12 89 PRO A C 1
ATOM 660 O O . PRO A 1 89 ? 6.951 8.773 -14.203 1.00 70.12 89 PRO A O 1
ATOM 663 N N . LYS A 1 90 ? 5.421 9.163 -12.583 1.00 64.25 90 LYS A N 1
ATOM 664 C CA . LYS A 1 90 ? 4.582 7.957 -12.749 1.00 64.25 90 LYS A CA 1
ATOM 665 C C . LYS A 1 90 ? 5.250 6.673 -12.234 1.00 64.25 90 LYS A C 1
ATOM 667 O O . LYS A 1 90 ? 6.429 6.633 -11.908 1.00 64.25 90 LYS A O 1
ATOM 672 N N . ASN A 1 91 ? 4.480 5.588 -12.232 1.00 64.31 91 ASN A N 1
ATOM 673 C CA . ASN A 1 91 ? 4.856 4.264 -11.720 1.00 64.31 91 ASN A CA 1
ATOM 674 C C . ASN A 1 91 ? 5.872 3.496 -12.594 1.00 64.31 91 ASN A C 1
ATOM 676 O O . ASN A 1 91 ? 5.890 2.272 -12.600 1.00 64.31 91 ASN A O 1
ATOM 680 N N . ILE A 1 92 ? 6.739 4.205 -13.326 1.00 66.81 92 ILE A N 1
ATOM 681 C CA . ILE A 1 92 ? 7.884 3.612 -14.039 1.00 66.81 92 ILE A CA 1
ATOM 682 C C . ILE A 1 92 ? 8.812 2.928 -13.020 1.00 66.81 92 ILE A C 1
ATOM 684 O O . ILE A 1 92 ? 9.214 1.787 -13.216 1.00 66.81 92 ILE A O 1
ATOM 688 N N . ALA A 1 93 ? 9.024 3.583 -11.875 1.00 67.75 93 ALA A N 1
ATOM 689 C CA . ALA A 1 93 ? 9.758 3.076 -10.714 1.00 67.75 93 ALA A CA 1
ATOM 690 C C . ALA A 1 93 ? 9.173 1.801 -10.067 1.00 67.75 93 ALA A C 1
ATOM 692 O O . ALA A 1 93 ? 9.814 1.212 -9.204 1.00 67.75 93 ALA A O 1
ATOM 693 N N . CYS A 1 94 ? 7.954 1.396 -10.440 1.00 76.00 94 CYS A N 1
ATOM 694 C CA . CYS A 1 94 ? 7.325 0.164 -9.961 1.00 76.00 94 CYS A CA 1
ATOM 695 C C . CYS A 1 94 ? 7.538 -1.035 -10.907 1.00 76.00 94 CYS A C 1
ATOM 697 O O . CYS A 1 94 ? 6.996 -2.106 -10.668 1.00 76.00 94 CYS A O 1
ATOM 699 N N . TYR A 1 95 ? 8.227 -0.846 -12.036 1.00 68.88 95 TYR A N 1
ATOM 700 C CA . TYR A 1 95 ? 8.412 -1.893 -13.049 1.00 68.88 95 TYR A CA 1
ATOM 701 C C . TYR A 1 95 ? 9.804 -1.891 -13.697 1.00 68.88 95 TYR A C 1
ATOM 703 O O . TYR A 1 95 ? 10.142 -2.817 -14.431 1.00 68.88 95 TYR A O 1
ATOM 711 N N . ASP A 1 96 ? 10.625 -0.869 -13.449 1.00 68.69 96 ASP A N 1
ATOM 712 C CA . ASP A 1 96 ? 11.999 -0.828 -13.939 1.00 68.69 96 ASP A CA 1
ATOM 713 C C . ASP A 1 96 ? 12.847 -1.953 -13.293 1.00 68.69 96 ASP A C 1
ATOM 715 O O . ASP A 1 96 ? 13.041 -1.960 -12.071 1.00 68.69 96 ASP A O 1
ATOM 719 N N . PRO A 1 97 ? 13.383 -2.907 -14.086 1.00 65.12 97 PRO A N 1
ATOM 720 C CA . PRO A 1 97 ? 14.221 -3.986 -13.568 1.00 65.12 97 PRO A CA 1
ATOM 721 C C . PRO A 1 97 ? 15.505 -3.500 -12.884 1.00 65.12 97 PRO A C 1
ATOM 723 O O . PRO A 1 97 ? 16.085 -4.255 -12.106 1.00 65.12 97 PRO A O 1
ATOM 726 N N . GLU A 1 98 ? 15.965 -2.275 -13.170 1.00 67.25 98 GLU A N 1
ATOM 727 C CA . GLU A 1 98 ? 17.150 -1.690 -12.532 1.00 67.25 98 GLU A CA 1
ATOM 728 C C . GLU A 1 98 ? 16.839 -1.061 -11.161 1.00 67.25 98 GLU A C 1
ATOM 730 O O . GLU A 1 98 ? 17.711 -1.058 -10.290 1.00 67.25 98 GLU A O 1
ATOM 735 N N . SER A 1 99 ? 15.606 -0.587 -10.923 1.00 63.25 99 SER A N 1
ATOM 736 C CA . SER A 1 99 ? 15.184 -0.051 -9.617 1.00 63.25 99 SER A CA 1
ATOM 737 C C . SER A 1 99 ? 14.638 -1.105 -8.651 1.00 63.25 99 SER A C 1
ATOM 739 O O . SER A 1 99 ? 14.574 -0.849 -7.447 1.00 63.25 99 SER A O 1
ATOM 741 N N . GLY A 1 100 ? 14.230 -2.270 -9.169 1.00 66.19 100 GLY A N 1
ATOM 742 C CA . GLY A 1 100 ? 13.426 -3.257 -8.442 1.00 66.19 100 GLY A CA 1
ATOM 743 C C . GLY A 1 100 ? 11.963 -2.817 -8.294 1.00 66.19 100 GLY A C 1
ATOM 744 O O . GLY A 1 100 ? 11.635 -1.655 -8.548 1.00 66.19 100 GLY A O 1
ATOM 745 N N . ASP A 1 101 ? 11.074 -3.726 -7.870 1.00 81.69 101 ASP A N 1
ATOM 746 C CA . ASP A 1 101 ? 9.672 -3.372 -7.597 1.00 81.69 101 ASP A CA 1
ATOM 747 C C . ASP A 1 101 ? 9.547 -2.665 -6.236 1.00 81.69 101 ASP A C 1
ATOM 749 O O . ASP A 1 101 ? 9.157 -3.234 -5.214 1.00 81.69 101 ASP A O 1
ATOM 753 N N . VAL A 1 102 ? 9.887 -1.373 -6.239 1.00 89.19 102 VAL A N 1
ATOM 754 C CA . VAL A 1 102 ? 9.742 -0.468 -5.090 1.00 89.19 102 VAL A CA 1
ATOM 755 C C . VAL A 1 102 ? 8.296 -0.440 -4.575 1.00 89.19 102 VAL A C 1
ATOM 757 O O . VAL A 1 102 ? 8.068 -0.145 -3.404 1.00 89.19 102 VAL A O 1
ATOM 760 N N . CYS A 1 103 ? 7.312 -0.749 -5.420 1.00 90.00 103 CYS A N 1
ATOM 761 C CA . CYS A 1 103 ? 5.897 -0.613 -5.109 1.00 90.00 103 CYS A CA 1
ATOM 762 C C . CYS A 1 103 ? 5.331 -1.890 -4.466 1.00 90.00 103 CYS A C 1
ATOM 764 O O . CYS A 1 103 ? 4.589 -1.778 -3.493 1.00 90.00 103 CYS A O 1
ATOM 766 N N . GLU A 1 104 ? 5.778 -3.082 -4.876 1.00 91.56 104 GLU A N 1
ATOM 767 C CA . GLU A 1 104 ? 5.595 -4.327 -4.111 1.00 91.56 104 GLU A CA 1
ATOM 768 C C . GLU A 1 104 ? 6.219 -4.200 -2.711 1.00 91.56 104 GLU A C 1
ATOM 770 O O . GLU A 1 104 ? 5.578 -4.541 -1.718 1.00 91.56 104 GLU A O 1
ATOM 775 N N . GLU A 1 105 ? 7.432 -3.645 -2.600 1.00 93.00 105 GLU A N 1
ATOM 776 C CA . GLU A 1 105 ? 8.094 -3.452 -1.301 1.00 93.00 105 GLU A CA 1
ATOM 777 C C . GLU A 1 105 ? 7.386 -2.415 -0.406 1.00 93.00 105 GLU A C 1
ATOM 779 O O . GLU A 1 105 ? 7.319 -2.608 0.809 1.00 93.00 105 GLU A O 1
ATOM 784 N N . ILE A 1 106 ? 6.784 -1.357 -0.973 1.00 94.62 106 ILE A N 1
ATOM 785 C CA . ILE A 1 106 ? 5.909 -0.443 -0.214 1.00 94.62 106 ILE A CA 1
ATOM 786 C C . ILE A 1 106 ? 4.727 -1.215 0.382 1.00 94.62 106 ILE A C 1
ATOM 788 O O . ILE A 1 106 ? 4.447 -1.089 1.572 1.00 94.62 106 ILE A O 1
ATOM 792 N N . VAL A 1 107 ? 4.041 -2.029 -0.423 1.00 95.38 107 VAL A N 1
ATOM 793 C CA . VAL A 1 107 ? 2.830 -2.746 0.007 1.00 95.38 107 VAL A CA 1
ATOM 794 C C . VAL A 1 107 ? 3.162 -3.838 1.033 1.00 95.38 107 VAL A C 1
ATOM 796 O O . VAL A 1 107 ? 2.444 -3.979 2.027 1.00 95.38 107 VAL A O 1
ATOM 799 N N . LYS A 1 108 ? 4.298 -4.534 0.876 1.00 95.31 108 LYS A N 1
ATOM 800 C CA . LYS A 1 108 ? 4.858 -5.436 1.901 1.00 95.31 108 LYS A CA 1
ATOM 801 C C . LYS A 1 108 ? 5.091 -4.711 3.224 1.00 95.31 108 LYS A C 1
ATOM 803 O O . LYS A 1 108 ? 4.657 -5.207 4.258 1.00 95.31 108 LYS A O 1
ATOM 808 N N . ALA A 1 109 ? 5.712 -3.531 3.198 1.00 96.94 109 ALA A N 1
ATOM 809 C CA . ALA A 1 109 ? 6.010 -2.762 4.406 1.00 96.94 109 ALA A CA 1
ATOM 810 C C . ALA A 1 109 ? 4.757 -2.180 5.103 1.00 96.94 109 ALA A C 1
ATOM 812 O O . ALA A 1 109 ? 4.796 -1.918 6.304 1.00 96.94 109 ALA A O 1
ATOM 813 N N . ILE A 1 110 ? 3.620 -2.030 4.409 1.00 97.19 110 ILE A N 1
ATOM 814 C CA . ILE A 1 110 ? 2.316 -1.716 5.039 1.00 97.19 110 ILE A CA 1
ATOM 815 C C . ILE A 1 110 ? 1.697 -2.965 5.706 1.00 97.19 110 ILE A C 1
ATOM 817 O O . ILE A 1 110 ? 0.886 -2.842 6.628 1.00 97.19 110 ILE A O 1
ATOM 821 N N . ASN A 1 111 ? 2.080 -4.169 5.260 1.00 96.38 111 ASN A N 1
ATOM 822 C CA . ASN A 1 111 ? 1.485 -5.454 5.636 1.00 96.38 111 ASN A CA 1
ATOM 823 C C . ASN A 1 111 ? -0.046 -5.457 5.437 1.00 96.38 111 ASN A C 1
ATOM 825 O O . ASN A 1 111 ? -0.800 -5.487 6.404 1.00 96.38 111 ASN A O 1
ATOM 829 N N . VAL A 1 112 ? -0.536 -5.327 4.202 1.00 96.50 112 VAL A N 1
ATOM 830 C CA . VAL A 1 112 ? -1.935 -4.915 3.931 1.00 96.50 112 VAL A CA 1
ATOM 831 C C . VAL A 1 112 ? -3.049 -5.914 4.288 1.00 96.50 112 VAL A C 1
ATOM 833 O O . VAL A 1 112 ? -4.199 -5.497 4.422 1.00 96.50 112 VAL A O 1
ATOM 836 N N . VAL A 1 113 ? -2.749 -7.204 4.466 1.00 96.19 113 VAL A N 1
ATOM 837 C CA . VAL A 1 113 ? -3.763 -8.238 4.768 1.00 96.19 113 VAL A CA 1
ATOM 838 C C . VAL A 1 113 ? -4.385 -8.000 6.149 1.00 96.19 113 VAL A C 1
ATOM 840 O O . VAL A 1 113 ? -3.682 -7.825 7.142 1.00 96.19 113 VAL A O 1
ATOM 843 N N . GLY A 1 114 ? -5.714 -7.964 6.239 1.00 95.25 114 GLY A N 1
ATOM 844 C CA . GLY A 1 114 ? -6.443 -7.630 7.467 1.00 95.25 114 GLY A CA 1
ATOM 845 C C . GLY A 1 114 ? -6.721 -6.134 7.681 1.00 95.25 114 GLY A C 1
ATOM 846 O O . GLY A 1 114 ? -7.273 -5.772 8.719 1.00 95.25 114 GLY A O 1
ATOM 847 N N . LEU A 1 115 ? -6.360 -5.257 6.737 1.00 97.50 115 LEU A N 1
ATOM 848 C CA . LEU A 1 115 ? -6.941 -3.908 6.645 1.00 97.50 115 LEU A CA 1
ATOM 849 C C . LEU A 1 115 ? -8.354 -3.981 6.047 1.00 97.50 115 LEU A C 1
ATOM 851 O O . LEU A 1 115 ? -8.669 -4.923 5.320 1.00 97.50 115 LEU A O 1
ATOM 855 N N . THR A 1 116 ? -9.204 -2.981 6.293 1.00 98.06 116 THR A N 1
ATOM 856 C CA . THR A 1 116 ? -10.461 -2.858 5.530 1.00 98.06 116 THR A CA 1
ATOM 857 C C . THR A 1 116 ? -10.196 -2.365 4.105 1.00 98.06 116 THR A C 1
ATOM 859 O O . THR A 1 116 ? -9.206 -1.671 3.863 1.00 98.06 116 THR A O 1
ATOM 862 N N . GLU A 1 117 ? -11.101 -2.663 3.164 1.00 97.50 117 GLU A N 1
ATOM 863 C CA . GLU A 1 117 ? -11.038 -2.148 1.782 1.00 97.50 117 GLU A CA 1
ATOM 864 C C . GLU A 1 117 ? -10.868 -0.615 1.772 1.00 97.50 117 GLU A C 1
ATOM 866 O O . GLU A 1 117 ? -9.980 -0.092 1.104 1.00 97.50 117 GLU A O 1
ATOM 871 N N . GLN A 1 118 ? -11.639 0.103 2.599 1.00 97.31 118 GLN A N 1
ATOM 872 C CA . GLN A 1 118 ? -11.557 1.563 2.714 1.00 97.31 118 GLN A CA 1
ATOM 873 C C . GLN A 1 118 ? -10.202 2.047 3.258 1.00 97.31 118 GLN A C 1
ATOM 875 O O . GLN A 1 118 ? -9.652 3.017 2.738 1.00 97.31 118 GLN A O 1
ATOM 880 N N . GLN A 1 119 ? -9.662 1.398 4.298 1.00 98.12 119 GLN A N 1
ATOM 881 C CA . GLN A 1 119 ? -8.348 1.751 4.847 1.00 98.12 119 GLN A CA 1
ATOM 882 C C . GLN A 1 119 ? -7.252 1.547 3.801 1.00 98.12 119 GLN A C 1
ATOM 884 O O . GLN A 1 119 ? -6.432 2.440 3.602 1.00 98.12 119 GLN A O 1
ATOM 889 N N . LEU A 1 120 ? -7.253 0.401 3.111 1.00 98.19 120 LEU A N 1
ATOM 890 C CA . LEU A 1 120 ? -6.254 0.118 2.088 1.00 98.19 120 LEU A CA 1
ATOM 891 C C . LEU A 1 120 ? -6.331 1.121 0.929 1.00 98.19 120 LEU A C 1
ATOM 893 O O . LEU A 1 120 ? -5.297 1.666 0.550 1.00 98.19 120 LEU A O 1
ATOM 897 N N . THR A 1 121 ? -7.528 1.412 0.410 1.00 97.94 121 THR A N 1
ATOM 898 C CA . THR A 1 121 ? -7.729 2.416 -0.648 1.00 97.94 121 THR A CA 1
ATOM 899 C C . THR A 1 121 ? -7.134 3.772 -0.261 1.00 97.94 121 THR A C 1
ATOM 901 O O . THR A 1 121 ? -6.294 4.287 -0.996 1.00 97.94 121 THR A O 1
ATOM 904 N N . LEU A 1 122 ? -7.466 4.306 0.924 1.00 97.94 122 LEU A N 1
ATOM 905 C CA . LEU A 1 122 ? -6.933 5.590 1.408 1.00 97.94 122 LEU A CA 1
ATOM 906 C C . LEU A 1 122 ? -5.396 5.597 1.490 1.00 97.94 122 LEU A C 1
ATOM 908 O O . LEU A 1 122 ? -4.750 6.561 1.072 1.00 97.94 122 LEU A O 1
ATOM 912 N N . LEU A 1 123 ? -4.802 4.516 2.005 1.00 98.06 123 LEU A N 1
ATOM 913 C CA . LEU A 1 123 ? -3.349 4.382 2.115 1.00 98.06 123 LEU A CA 1
ATOM 914 C C . LEU A 1 123 ? -2.685 4.351 0.732 1.00 98.06 123 LEU A C 1
ATOM 916 O O . LEU A 1 123 ? -1.749 5.117 0.496 1.00 98.06 123 LEU A O 1
ATOM 920 N N . LEU A 1 124 ? -3.179 3.524 -0.195 1.00 96.94 124 LEU A N 1
ATOM 921 C CA . LEU A 1 124 ? -2.617 3.394 -1.543 1.00 96.94 124 LEU A CA 1
ATOM 922 C C . LEU A 1 124 ? -2.780 4.675 -2.370 1.00 96.94 124 LEU A C 1
ATOM 924 O O . LEU A 1 124 ? -1.823 5.076 -3.035 1.00 96.94 124 LEU A O 1
ATOM 928 N N . ASP A 1 125 ? -3.922 5.362 -2.273 1.00 96.19 125 ASP A N 1
ATOM 929 C CA . ASP A 1 125 ? -4.127 6.670 -2.906 1.00 96.19 125 ASP A CA 1
ATOM 930 C C . ASP A 1 125 ? -3.134 7.712 -2.373 1.00 96.19 125 ASP A C 1
ATOM 932 O O . ASP A 1 125 ? -2.501 8.422 -3.157 1.00 96.19 125 ASP A O 1
ATOM 936 N N . SER A 1 126 ? -2.904 7.753 -1.053 1.00 95.94 126 SER A N 1
ATOM 937 C CA . SER A 1 126 ? -1.928 8.676 -0.445 1.00 95.94 126 SER A CA 1
ATOM 938 C C . SER A 1 126 ? -0.466 8.399 -0.835 1.00 95.94 126 SER A C 1
ATOM 940 O O . SER A 1 126 ? 0.387 9.278 -0.709 1.00 95.94 126 SER A O 1
ATOM 942 N N . LEU A 1 127 ? -0.183 7.196 -1.346 1.00 94.50 127 LEU A N 1
ATOM 943 C CA . LEU A 1 127 ? 1.115 6.756 -1.871 1.00 94.50 127 LEU A CA 1
ATOM 944 C C . LEU A 1 127 ? 1.170 6.781 -3.410 1.00 94.50 127 LEU A C 1
ATOM 946 O O . LEU A 1 127 ? 2.146 6.316 -4.017 1.00 94.50 127 LEU A O 1
ATOM 950 N N . GLU A 1 128 ? 0.126 7.307 -4.058 1.00 92.81 128 GLU A N 1
ATOM 951 C CA . GLU A 1 128 ? -0.044 7.352 -5.513 1.00 92.81 128 GLU A CA 1
ATOM 952 C C . GLU A 1 128 ? 0.135 5.963 -6.169 1.00 92.81 128 GLU A C 1
ATOM 954 O O . GLU A 1 128 ? 0.740 5.836 -7.242 1.00 92.81 128 GLU A O 1
ATOM 959 N N . LEU A 1 129 ? -0.306 4.899 -5.489 1.00 92.38 129 LEU A N 1
ATOM 960 C CA . LEU A 1 129 ? -0.248 3.519 -5.969 1.00 92.38 129 LEU A CA 1
ATOM 961 C C . LEU A 1 129 ? -1.584 3.145 -6.633 1.00 92.38 129 LEU A C 1
ATOM 963 O O . LEU A 1 129 ? -2.618 3.127 -5.959 1.00 92.38 129 LEU A O 1
ATOM 967 N N . PRO A 1 130 ? -1.597 2.830 -7.945 1.00 92.81 130 PRO A N 1
ATOM 968 C CA . PRO A 1 130 ? -2.796 2.338 -8.606 1.00 92.81 130 PRO A CA 1
ATOM 969 C C . PRO A 1 130 ? -3.239 1.049 -7.934 1.00 92.81 130 PRO A C 1
ATOM 971 O O . PRO A 1 130 ? -2.406 0.224 -7.563 1.00 92.81 130 PRO A O 1
ATOM 974 N N . HIS A 1 131 ? -4.540 0.834 -7.824 1.00 95.81 131 HIS A N 1
ATOM 975 C CA . HIS A 1 131 ? -5.053 -0.364 -7.184 1.00 95.81 131 HIS A CA 1
ATOM 976 C C . HIS A 1 131 ? -6.418 -0.753 -7.747 1.00 95.81 131 HIS A C 1
ATOM 978 O O . HIS A 1 131 ? -7.093 0.058 -8.384 1.00 95.81 131 HIS A O 1
ATOM 984 N N . ARG A 1 132 ? -6.809 -2.013 -7.548 1.00 96.69 132 ARG A N 1
ATOM 985 C CA . ARG A 1 132 ? -8.164 -2.507 -7.822 1.00 96.69 132 ARG A CA 1
ATOM 986 C C . ARG A 1 132 ? -8.460 -3.770 -7.021 1.00 96.69 132 ARG A C 1
ATOM 988 O O . ARG A 1 132 ? -7.576 -4.598 -6.804 1.00 96.69 132 ARG A O 1
ATOM 995 N N . VAL A 1 133 ? -9.730 -3.941 -6.673 1.00 97.06 133 VAL A N 1
ATOM 996 C CA . VAL A 1 133 ? -10.253 -5.221 -6.191 1.00 97.06 133 VAL A CA 1
ATOM 997 C C . VAL A 1 133 ? -10.378 -6.168 -7.388 1.00 97.06 133 VAL A C 1
ATOM 999 O O . VAL A 1 133 ? -10.976 -5.792 -8.398 1.00 97.06 133 VAL A O 1
ATOM 1002 N N . ILE A 1 134 ? -9.808 -7.369 -7.290 1.00 95.88 134 ILE A N 1
ATOM 1003 C CA . ILE A 1 134 ? -9.920 -8.429 -8.316 1.00 95.88 134 ILE A CA 1
ATOM 1004 C C . ILE A 1 134 ? -10.854 -9.567 -7.902 1.00 95.88 134 ILE A C 1
ATOM 1006 O O . ILE A 1 134 ? -11.300 -10.337 -8.747 1.00 95.88 134 ILE A O 1
ATOM 1010 N N . GLU A 1 135 ? -11.183 -9.649 -6.619 1.00 95.69 135 GLU A N 1
ATOM 1011 C CA . GLU A 1 135 ? -12.031 -10.678 -6.033 1.00 95.69 135 GLU A CA 1
ATOM 1012 C C . GLU A 1 135 ? -12.770 -10.079 -4.839 1.00 95.69 135 GLU A C 1
ATOM 1014 O O . GLU A 1 135 ? -12.168 -9.363 -4.032 1.00 95.69 135 GLU A O 1
ATOM 1019 N N . ARG A 1 136 ? -14.069 -10.352 -4.727 1.00 96.19 136 ARG A N 1
ATOM 1020 C CA . ARG A 1 136 ? -14.879 -9.942 -3.581 1.00 96.19 136 ARG A CA 1
ATOM 1021 C C . ARG A 1 136 ? -15.756 -11.099 -3.129 1.00 96.19 136 ARG A C 1
ATOM 1023 O O . ARG A 1 136 ? -16.461 -11.672 -3.948 1.00 96.19 136 ARG A O 1
ATOM 1030 N N . ASP A 1 137 ? -15.724 -11.405 -1.835 1.00 95.75 137 ASP A N 1
ATOM 1031 C CA . ASP A 1 137 ? -16.571 -12.410 -1.183 1.00 95.75 137 ASP A CA 1
ATOM 1032 C C . ASP A 1 137 ? -16.535 -13.778 -1.907 1.00 95.75 137 ASP A C 1
ATOM 1034 O O . ASP A 1 137 ? -17.558 -14.427 -2.121 1.00 95.75 137 ASP A O 1
ATOM 1038 N N . CYS A 1 138 ? -15.323 -14.199 -2.296 1.00 92.31 138 CYS A N 1
ATOM 1039 C CA . CYS A 1 138 ? -15.012 -15.412 -3.071 1.00 92.31 138 CYS A CA 1
ATOM 1040 C C . CYS A 1 138 ? -15.535 -15.437 -4.525 1.00 92.31 138 CYS A C 1
ATOM 1042 O O . CYS A 1 138 ? -15.546 -16.489 -5.170 1.00 92.31 138 CYS A O 1
ATOM 1044 N N . GLU A 1 139 ? -15.938 -14.285 -5.074 1.00 95.19 139 GLU A N 1
ATOM 1045 C CA . GLU A 1 139 ? -16.273 -14.108 -6.489 1.00 95.19 139 GLU A CA 1
ATOM 1046 C C . GLU A 1 139 ? -15.212 -13.257 -7.210 1.00 95.19 139 GLU A C 1
ATOM 1048 O O . GLU A 1 139 ? -14.962 -12.097 -6.867 1.00 95.19 139 GLU A O 1
ATOM 1053 N N . LEU A 1 140 ? -14.598 -13.820 -8.258 1.00 93.62 140 LEU A N 1
ATOM 1054 C CA . LEU A 1 140 ? -13.673 -13.092 -9.132 1.00 93.62 140 LEU A CA 1
ATOM 1055 C C . LEU A 1 140 ? -14.409 -11.990 -9.906 1.00 93.62 140 LEU A C 1
ATOM 1057 O O . LEU A 1 140 ? -15.422 -12.234 -10.566 1.00 93.62 140 LEU A O 1
ATOM 1061 N N . LEU A 1 141 ? -13.861 -10.778 -9.873 1.00 95.06 141 LEU A N 1
ATOM 1062 C CA . LEU A 1 141 ? -14.421 -9.614 -10.549 1.00 95.06 141 LEU A CA 1
ATOM 1063 C C . LEU A 1 141 ? -13.893 -9.504 -11.983 1.00 95.06 141 LEU A C 1
ATOM 1065 O O . LEU A 1 141 ? -12.704 -9.668 -12.256 1.00 95.06 141 LEU A O 1
ATOM 1069 N N . MET A 1 142 ? -14.781 -9.153 -12.913 1.00 94.81 142 MET A N 1
ATOM 1070 C CA . MET A 1 142 ? -14.399 -8.863 -14.296 1.00 94.81 142 MET A CA 1
ATOM 1071 C C . MET A 1 142 ? -13.624 -7.542 -14.362 1.00 94.81 142 MET A C 1
ATOM 1073 O O . MET A 1 142 ? -14.210 -6.464 -14.244 1.00 94.81 142 MET A O 1
ATOM 1077 N N . VAL A 1 143 ? -12.313 -7.631 -14.584 1.00 93.06 143 VAL A N 1
ATOM 1078 C CA . VAL A 1 143 ? -11.402 -6.485 -14.718 1.00 93.06 143 VAL A CA 1
ATOM 1079 C C . VAL A 1 143 ? -10.757 -6.431 -16.108 1.00 93.06 143 VAL A C 1
ATOM 1081 O O . VAL A 1 143 ? -10.799 -7.385 -16.881 1.00 93.06 143 VAL A O 1
ATOM 1084 N N . THR A 1 144 ? -10.163 -5.289 -16.443 1.00 91.56 144 THR A N 1
ATOM 1085 C CA . THR A 1 144 ? -9.419 -5.052 -17.687 1.00 91.56 144 THR A CA 1
ATOM 1086 C C . THR A 1 144 ? -8.087 -5.816 -17.734 1.00 91.56 144 THR A C 1
ATOM 1088 O O . THR A 1 144 ? -7.353 -5.862 -16.748 1.00 91.56 144 THR A O 1
ATOM 1091 N N . GLU A 1 145 ? -7.717 -6.351 -18.901 1.00 88.94 145 GLU A N 1
ATOM 1092 C CA . GLU A 1 145 ? -6.429 -7.044 -19.129 1.00 88.94 145 GLU A CA 1
ATOM 1093 C C . GLU A 1 145 ? -5.236 -6.092 -19.369 1.00 88.94 145 GLU A C 1
ATOM 1095 O O . GLU A 1 145 ? -4.127 -6.529 -19.669 1.00 88.94 145 GLU A O 1
ATOM 1100 N N . GLU A 1 146 ? -5.441 -4.776 -19.275 1.00 92.31 146 GLU A N 1
ATOM 1101 C CA . GLU A 1 146 ? -4.360 -3.793 -19.410 1.00 92.31 146 GLU A CA 1
ATOM 1102 C C . GLU A 1 146 ? -3.294 -3.981 -18.319 1.00 92.31 146 GLU A C 1
ATOM 1104 O O . GLU A 1 146 ? -3.629 -4.304 -17.184 1.00 92.31 146 GLU A O 1
ATOM 1109 N N . PHE A 1 147 ? -2.022 -3.730 -18.628 1.00 87.44 147 PHE A N 1
ATOM 1110 C CA . PHE A 1 147 ? -0.944 -3.766 -17.637 1.00 87.44 147 PHE A CA 1
ATOM 1111 C C . PHE A 1 147 ? -0.672 -2.369 -17.069 1.00 87.44 147 PHE A C 1
ATOM 1113 O O . PHE A 1 147 ? -0.477 -1.417 -17.830 1.00 87.44 147 PHE A O 1
ATOM 1120 N N . VAL A 1 148 ? -0.602 -2.251 -15.742 1.00 88.94 148 VAL A N 1
ATOM 1121 C CA . VAL A 1 148 ? -0.188 -1.029 -15.041 1.00 88.94 148 VAL A CA 1
ATOM 1122 C C . VAL A 1 148 ? 0.851 -1.401 -13.985 1.00 88.94 148 VAL A C 1
ATOM 1124 O O . VAL A 1 148 ? 0.505 -1.898 -12.920 1.00 88.94 148 VAL A O 1
ATOM 1127 N N . GLY A 1 149 ? 2.128 -1.131 -14.275 1.00 86.62 149 GLY A N 1
ATOM 1128 C CA . GLY A 1 149 ? 3.238 -1.426 -13.363 1.00 86.62 149 GLY A CA 1
ATOM 1129 C C . GLY A 1 149 ? 3.022 -0.843 -11.963 1.00 86.62 149 GLY A C 1
ATOM 1130 O O . GLY A 1 149 ? 2.639 0.324 -11.827 1.00 86.62 149 GLY A O 1
ATOM 1131 N N . GLY A 1 150 ? 3.234 -1.665 -10.935 1.00 88.06 150 GLY A N 1
ATOM 1132 C CA . GLY A 1 150 ? 2.972 -1.333 -9.535 1.00 88.06 150 GLY A CA 1
ATOM 1133 C C . GLY A 1 150 ? 1.504 -1.293 -9.128 1.00 88.06 150 GLY A C 1
ATOM 1134 O O . GLY A 1 150 ? 1.210 -0.814 -8.033 1.00 88.06 150 GLY A O 1
ATOM 1135 N N . ARG A 1 151 ? 0.563 -1.722 -9.985 1.00 92.50 151 ARG A N 1
ATOM 1136 C CA . ARG A 1 151 ? -0.850 -1.774 -9.599 1.00 92.50 151 ARG A CA 1
ATOM 1137 C C . ARG A 1 151 ? -1.077 -2.882 -8.580 1.00 92.50 151 ARG A C 1
ATOM 1139 O O . ARG A 1 151 ? -0.806 -4.049 -8.857 1.00 92.50 151 ARG A O 1
ATOM 1146 N N . VAL A 1 152 ? -1.638 -2.506 -7.437 1.00 95.06 152 VAL A N 1
ATOM 1147 C CA . VAL A 1 152 ? -2.020 -3.421 -6.364 1.00 95.06 152 VAL A CA 1
ATOM 1148 C C . VAL A 1 152 ? -3.367 -4.052 -6.702 1.00 95.06 152 VAL A C 1
ATOM 1150 O O . VAL A 1 152 ? -4.415 -3.408 -6.630 1.00 95.06 152 VAL A O 1
ATOM 1153 N N . ASN A 1 153 ? -3.341 -5.317 -7.095 1.00 95.56 153 ASN A N 1
ATOM 1154 C CA . ASN A 1 153 ? -4.531 -6.151 -7.196 1.00 95.56 153 ASN A CA 1
ATOM 1155 C C . ASN A 1 153 ? -4.768 -6.794 -5.837 1.00 95.56 153 ASN A C 1
ATOM 1157 O O . ASN A 1 153 ? -3.829 -7.377 -5.304 1.00 95.56 153 ASN A O 1
ATOM 1161 N N . PHE A 1 154 ? -5.976 -6.718 -5.283 1.00 96.62 154 PHE A N 1
ATOM 1162 C CA . PHE A 1 154 ? -6.269 -7.347 -3.993 1.00 96.62 154 PHE A CA 1
ATOM 1163 C C . PHE A 1 154 ? -7.644 -8.020 -3.933 1.00 96.62 154 PHE A C 1
ATOM 1165 O O . PHE A 1 154 ? -8.565 -7.658 -4.671 1.00 96.62 154 PHE A O 1
ATOM 1172 N N . SER A 1 155 ? -7.745 -9.016 -3.057 1.00 96.81 155 SER A N 1
ATOM 1173 C CA . SER A 1 155 ? -8.960 -9.769 -2.744 1.00 96.81 155 SER A CA 1
ATOM 1174 C C . SER A 1 155 ? -9.568 -9.249 -1.441 1.00 96.81 155 SER A C 1
ATOM 1176 O O . SER A 1 155 ? -8.842 -8.887 -0.508 1.00 96.81 155 SER A O 1
ATOM 1178 N N . VAL A 1 156 ? -10.900 -9.187 -1.381 1.00 97.19 156 VAL A N 1
ATOM 1179 C CA . VAL A 1 156 ? -11.663 -8.698 -0.222 1.00 97.19 156 VAL A CA 1
ATOM 1180 C C . VAL A 1 156 ? -12.702 -9.737 0.197 1.00 97.19 156 VAL A C 1
ATOM 1182 O O . VAL A 1 156 ? -13.443 -10.236 -0.643 1.00 97.19 156 VAL A O 1
ATOM 1185 N N . PHE A 1 157 ? -12.813 -10.013 1.493 1.00 96.94 157 PHE A N 1
ATOM 1186 C CA . PHE A 1 157 ? -13.860 -10.848 2.085 1.00 96.94 157 PHE A CA 1
ATOM 1187 C C . PHE A 1 157 ? -14.477 -10.119 3.284 1.00 96.94 157 PHE A C 1
ATOM 1189 O O . PHE A 1 157 ? -13.749 -9.620 4.142 1.00 96.94 157 PHE A O 1
ATOM 1196 N N . GLU A 1 158 ? -15.806 -9.987 3.324 1.00 95.88 158 GLU A N 1
ATOM 1197 C CA . GLU A 1 158 ? -16.546 -9.243 4.364 1.00 95.88 158 GLU A CA 1
ATOM 1198 C C . GLU A 1 158 ? -16.028 -7.797 4.583 1.00 95.88 158 GLU A C 1
ATOM 1200 O O . GLU A 1 158 ? -16.110 -7.226 5.672 1.00 95.88 158 GLU A O 1
ATOM 1205 N N . GLY A 1 159 ? -15.490 -7.174 3.526 1.00 96.25 159 GLY A N 1
ATOM 1206 C CA . GLY A 1 159 ? -14.905 -5.825 3.560 1.00 96.25 159 GLY A CA 1
ATOM 1207 C C . GLY A 1 159 ? -13.465 -5.743 4.090 1.00 96.25 159 GLY A C 1
ATOM 1208 O O . GLY A 1 159 ? -12.941 -4.635 4.239 1.00 96.25 159 GLY A O 1
ATOM 1209 N N . VAL A 1 160 ? -12.816 -6.881 4.354 1.00 97.31 160 VAL A N 1
ATOM 1210 C CA . VAL A 1 160 ? -11.426 -7.004 4.824 1.00 97.31 160 VAL A CA 1
ATOM 1211 C C . VAL A 1 160 ? -10.539 -7.594 3.726 1.00 97.31 160 VAL A C 1
ATOM 1213 O O . VAL A 1 160 ? -10.942 -8.506 3.013 1.00 97.31 160 VAL A O 1
ATOM 1216 N N . VAL A 1 161 ? -9.321 -7.077 3.578 1.00 97.19 161 VAL A N 1
ATOM 1217 C CA . VAL A 1 161 ? -8.340 -7.531 2.580 1.00 97.19 161 VAL A CA 1
ATOM 1218 C C . VAL A 1 161 ? -7.763 -8.891 2.983 1.00 97.19 161 VAL A C 1
ATOM 1220 O O . VAL A 1 161 ? -7.199 -9.007 4.071 1.00 97.19 161 VAL A O 1
ATOM 1223 N N . THR A 1 162 ? -7.855 -9.895 2.109 1.00 96.31 162 THR A N 1
ATOM 1224 C CA . THR A 1 162 ? -7.387 -11.278 2.359 1.00 96.31 162 THR A CA 1
ATOM 1225 C C . THR A 1 162 ? -6.118 -11.661 1.595 1.00 96.31 162 THR A C 1
ATOM 1227 O O . THR A 1 162 ? -5.363 -12.517 2.053 1.00 96.31 162 THR A O 1
ATOM 1230 N N . GLY A 1 163 ? -5.844 -11.006 0.465 1.00 95.31 163 GLY A N 1
ATOM 1231 C CA . GLY A 1 163 ? -4.674 -11.276 -0.374 1.00 95.31 163 GLY A CA 1
ATOM 1232 C C . GLY A 1 163 ? -4.406 -10.163 -1.387 1.00 95.31 163 GLY A C 1
ATOM 1233 O O . GLY A 1 163 ? -5.274 -9.322 -1.625 1.00 95.31 163 GLY A O 1
ATOM 1234 N N . TRP A 1 164 ? -3.198 -10.115 -1.960 1.00 95.81 164 TRP A N 1
ATOM 1235 C CA . TRP A 1 164 ? -2.778 -9.087 -2.919 1.00 95.81 164 TRP A CA 1
ATOM 1236 C C . TRP A 1 164 ? -1.561 -9.468 -3.796 1.00 95.81 164 TRP A C 1
ATOM 1238 O O . TRP A 1 164 ? -0.737 -10.302 -3.425 1.00 95.81 164 TRP A O 1
ATOM 1248 N N . ALA A 1 165 ? -1.416 -8.810 -4.954 1.00 92.56 165 ALA A N 1
ATOM 1249 C CA . ALA A 1 165 ? -0.218 -8.800 -5.814 1.00 92.56 165 ALA A CA 1
ATOM 1250 C C . ALA A 1 165 ? 0.086 -7.393 -6.349 1.00 92.56 165 ALA A C 1
ATOM 1252 O O . ALA A 1 165 ? -0.830 -6.617 -6.625 1.00 92.56 165 ALA A O 1
ATOM 1253 N N . SER A 1 166 ? 1.370 -7.115 -6.594 1.00 90.75 166 SER A N 1
ATOM 1254 C CA . SER A 1 166 ? 1.828 -6.007 -7.449 1.00 90.75 166 SER A CA 1
ATOM 1255 C C . SER A 1 166 ? 1.925 -6.465 -8.908 1.00 90.75 166 SER A C 1
ATOM 1257 O O . SER A 1 166 ? 2.485 -7.521 -9.204 1.00 90.75 166 SER A O 1
ATOM 1259 N N . GLU A 1 167 ? 1.415 -5.674 -9.851 1.00 87.88 167 GLU A N 1
ATOM 1260 C CA . GLU A 1 167 ? 1.653 -5.891 -11.282 1.00 87.88 167 GLU A CA 1
ATOM 1261 C C . GLU A 1 167 ? 3.094 -5.556 -11.679 1.00 87.88 167 GLU A C 1
ATOM 1263 O O . GLU A 1 167 ? 3.508 -4.399 -11.652 1.00 87.88 167 GLU A O 1
ATOM 1268 N N . GLY A 1 168 ? 3.838 -6.578 -12.107 1.00 77.38 168 GLY A N 1
ATOM 1269 C CA . GLY A 1 168 ? 5.289 -6.500 -12.305 1.00 77.38 168 GLY A CA 1
ATOM 1270 C C . GLY A 1 168 ? 6.088 -7.090 -11.141 1.00 77.38 168 GLY A C 1
ATOM 1271 O O . GLY A 1 168 ? 7.268 -7.387 -11.318 1.00 77.38 168 GLY A O 1
ATOM 1272 N N . GLY A 1 169 ? 5.424 -7.327 -10.007 1.00 73.25 169 GLY A N 1
ATOM 1273 C CA . GLY A 1 169 ? 6.004 -7.937 -8.821 1.00 73.25 169 GLY A CA 1
ATOM 1274 C C . GLY A 1 169 ? 6.289 -9.430 -8.968 1.00 73.25 169 GLY A C 1
ATOM 1275 O O . GLY A 1 169 ? 5.777 -10.123 -9.852 1.00 73.25 169 GLY A O 1
ATOM 1276 N N . GLY A 1 170 ? 7.128 -9.935 -8.067 1.00 66.31 170 GLY A N 1
ATOM 1277 C CA . GLY A 1 170 ? 7.590 -11.323 -8.062 1.00 66.31 170 GLY A CA 1
ATOM 1278 C C . GLY A 1 170 ? 6.650 -12.311 -7.366 1.00 66.31 170 GLY A C 1
ATOM 1279 O O . GLY A 1 170 ? 6.894 -13.517 -7.438 1.00 66.31 170 GLY A O 1
ATOM 1280 N N . SER A 1 171 ? 5.614 -11.834 -6.666 1.00 64.31 171 SER A N 1
ATOM 1281 C CA . SER A 1 171 ? 4.750 -12.678 -5.836 1.00 64.31 171 SER A CA 1
ATOM 1282 C C . SER A 1 171 ? 3.284 -12.223 -5.769 1.00 64.31 171 SER A C 1
ATOM 1284 O O . SER A 1 171 ? 2.978 -11.033 -5.806 1.00 64.31 171 SER A O 1
ATOM 1286 N N . PHE A 1 172 ? 2.379 -13.201 -5.652 1.00 72.69 172 PHE A N 1
ATOM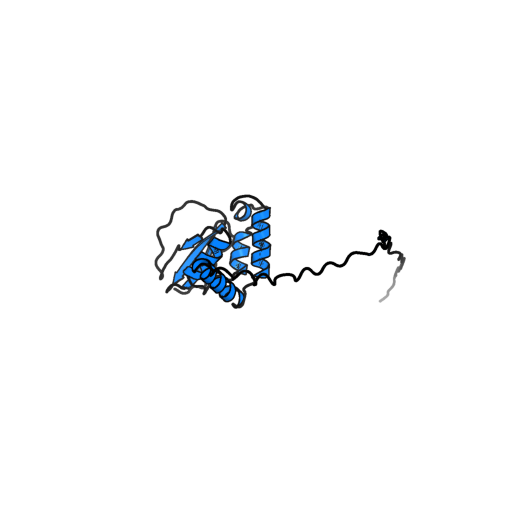 1287 C CA . PHE A 1 172 ? 1.011 -13.019 -5.156 1.00 72.69 172 PHE A CA 1
ATOM 1288 C C . PHE A 1 172 ? 0.972 -13.585 -3.738 1.00 72.69 172 PHE A C 1
ATOM 1290 O O . PHE A 1 172 ? 1.395 -14.723 -3.519 1.00 72.69 172 PHE A O 1
ATOM 1297 N N . LEU A 1 173 ? 0.518 -12.776 -2.786 1.00 73.38 173 LEU A N 1
ATOM 1298 C CA . LEU A 1 173 ? 0.336 -13.161 -1.395 1.00 73.38 173 LEU A CA 1
ATOM 1299 C C . LEU A 1 173 ? -1.154 -13.347 -1.141 1.00 73.38 173 LEU A C 1
ATOM 1301 O O . LEU A 1 173 ? -1.889 -12.375 -1.015 1.00 73.38 173 LEU A O 1
ATOM 1305 N N . ASP A 1 174 ? -1.577 -14.598 -1.053 1.00 74.44 174 ASP A N 1
ATOM 1306 C CA . ASP A 1 174 ? -2.917 -14.993 -0.638 1.00 74.44 174 ASP A CA 1
ATOM 1307 C C . ASP A 1 174 ? -2.787 -15.828 0.639 1.00 74.44 174 ASP A C 1
ATOM 1309 O O . ASP A 1 174 ? -2.064 -16.828 0.657 1.00 74.44 174 ASP A O 1
ATOM 1313 N N . GLU A 1 175 ? -3.440 -15.394 1.720 1.00 75.19 175 GLU A N 1
ATOM 1314 C CA . GLU A 1 175 ? -3.477 -16.155 2.976 1.00 75.19 175 GLU A CA 1
ATOM 1315 C C . GLU A 1 175 ? -4.550 -17.263 2.965 1.00 75.19 175 GLU A C 1
ATOM 1317 O O . GLU A 1 175 ? -4.672 -18.006 3.939 1.00 75.19 175 GLU A O 1
ATOM 1322 N N . GLY A 1 176 ? -5.267 -17.437 1.847 1.00 58.75 176 GLY A N 1
ATOM 1323 C CA . GLY A 1 176 ? -6.047 -18.634 1.535 1.00 58.75 176 GLY A CA 1
ATOM 1324 C C . GLY A 1 176 ? -7.339 -18.761 2.334 1.00 58.75 176 GLY A C 1
ATOM 1325 O O . GLY A 1 176 ? -7.689 -19.866 2.739 1.00 58.75 176 GLY A O 1
ATOM 1326 N N . ASN A 1 177 ? -8.017 -17.637 2.585 1.00 55.38 177 ASN A N 1
ATOM 1327 C CA . ASN A 1 177 ? -9.263 -17.570 3.358 1.00 55.38 177 ASN A CA 1
ATOM 1328 C C . ASN A 1 177 ? -10.470 -17.154 2.501 1.00 55.38 177 ASN A C 1
ATOM 1330 O O . ASN A 1 177 ? -11.215 -16.233 2.841 1.00 55.38 177 ASN A O 1
ATOM 1334 N N . CYS A 1 178 ? -10.651 -17.900 1.413 1.00 54.97 178 CYS A N 1
ATOM 1335 C CA . CYS A 1 178 ? -11.939 -18.517 1.111 1.00 54.97 178 CYS A CA 1
ATOM 1336 C C . CYS A 1 178 ? -11.852 -19.998 1.526 1.00 54.97 178 CYS A C 1
ATOM 1338 O O . CYS A 1 178 ? -12.670 -20.422 2.373 1.00 54.97 178 CYS A O 1
#

Radius of gyration: 29.46 Å; chains: 1; bounding box: 77×96×44 Å

Foldseek 3Di:
DDDDDDDDDDDDDDDDDDDDDDDDDDDDDDDDDDDDDDPPPPPPDDPPPDDDDPLVVLLVVLVVVLVVDPQADVVLLVVLLVVCVVVDPFLPCCAPPVNYRSLQVNCSNSVQFFAFPVSVVSNCVVSVAAEDEQEEQNRGDDDDPDAGRSYWYFYYYPRTTQWIDGRNDPDTGGPPDD

Secondary structure (DSSP, 8-state):
-----------------------PPP----------------------PPPPPHHHHHHHHHHHHHHHSTT--HHHHHHHHHHHHHH-SSGGGGT-TTT--HHHHHHHHHT-TTSBHHHHHHHHHHTT--EEEEEETTEE--------TT-EEEEEETTEEEEEEETT-S-EEE----